Protein AF-A0A7C3L0J5-F1 (afdb_monomer)

pLDDT: mean 82.31, std 15.13, range [42.22, 93.38]

Nearest PDB structures (foldseek):
  4ba7-assembly2_B  TM=9.769E-01  e=5.661E-06  synthetic construct
  6ckp-assembly1_A  TM=8.316E-01  e=2.877E-06  Brucella melitensis
  2yn1-assembly2_B  TM=9.670E-01  e=2.191E-05  synthetic construct
  1txx-assembly1_A  TM=9.490E-01  e=2.685E-05  Escherichia coli
  4hua-assembly1_A  TM=9.559E-01  e=3.766E-05  Escherichia coli K-12

Structure (mmCIF, N/CA/C/O backbone):
data_AF-A0A7C3L0J5-F1
#
_entry.id   AF-A0A7C3L0J5-F1
#
loop_
_atom_site.group_PDB
_atom_site.id
_atom_site.type_symbol
_atom_site.label_atom_id
_atom_site.label_alt_id
_atom_site.label_comp_id
_atom_site.label_asym_id
_atom_site.label_entity_id
_atom_site.label_seq_id
_atom_site.pdbx_PDB_ins_code
_atom_site.Cartn_x
_atom_site.Cartn_y
_atom_site.Cartn_z
_atom_site.occupancy
_atom_site.B_iso_or_equiv
_atom_site.auth_seq_id
_atom_site.auth_comp_id
_atom_site.auth_asym_id
_atom_site.auth_atom_id
_atom_site.pdbx_PDB_model_num
ATOM 1 N N . MET A 1 1 ? 5.799 25.723 -22.906 1.00 46.84 1 MET A N 1
ATOM 2 C CA . MET A 1 1 ? 4.742 24.867 -22.329 1.00 46.84 1 MET A CA 1
ATOM 3 C C . MET A 1 1 ? 5.419 23.575 -21.897 1.00 46.84 1 MET A C 1
ATOM 5 O O . MET A 1 1 ? 5.426 22.617 -22.655 1.00 46.84 1 MET A O 1
ATOM 9 N N . SER A 1 2 ? 6.101 23.600 -20.754 1.00 44.03 2 SER A N 1
ATOM 10 C CA . SER A 1 2 ? 6.836 22.445 -20.226 1.00 44.03 2 SER A CA 1
ATOM 11 C C . SER A 1 2 ? 6.042 21.911 -19.046 1.00 44.03 2 SER A C 1
ATOM 13 O O . SER A 1 2 ? 5.686 22.688 -18.165 1.00 44.03 2 SER A O 1
ATOM 15 N N . GLY A 1 3 ? 5.683 20.631 -19.118 1.00 42.22 3 GLY A N 1
ATOM 16 C CA . GLY A 1 3 ? 4.824 19.960 -18.154 1.00 42.22 3 GLY A CA 1
ATOM 17 C C . GLY A 1 3 ? 5.389 20.039 -16.744 1.00 42.22 3 GLY A C 1
ATOM 18 O O . GLY A 1 3 ? 6.566 19.770 -16.518 1.00 42.22 3 GLY A O 1
ATOM 19 N N . GLU A 1 4 ? 4.523 20.418 -15.815 1.00 42.50 4 GLU A N 1
ATOM 20 C CA . GLU A 1 4 ? 4.737 20.253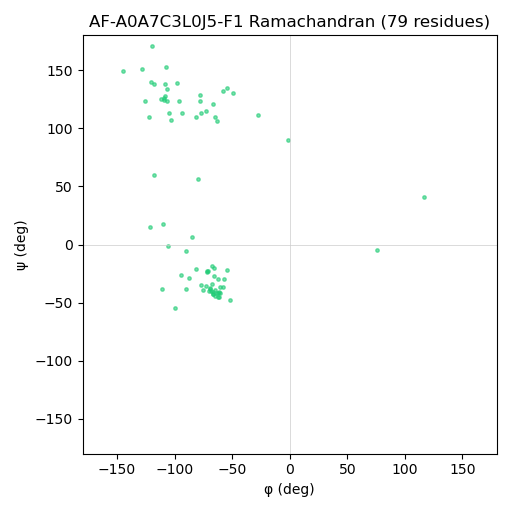 -14.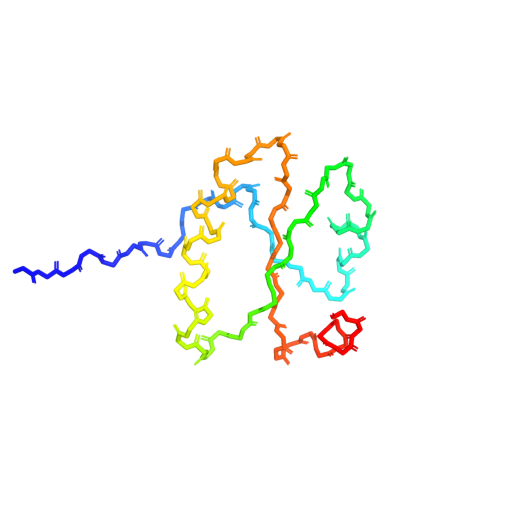387 1.00 42.50 4 GLU A CA 1
ATOM 21 C C . GLU A 1 4 ? 4.819 18.750 -14.097 1.00 42.50 4 GLU A C 1
ATOM 23 O O . GLU A 1 4 ? 3.826 18.026 -14.174 1.00 42.50 4 GLU A O 1
ATOM 28 N N . SER A 1 5 ? 6.028 18.264 -13.825 1.00 45.28 5 SER A N 1
ATOM 29 C CA . SER A 1 5 ? 6.237 16.972 -13.180 1.00 45.28 5 SER A CA 1
ATOM 30 C C . SER A 1 5 ? 5.701 17.084 -11.749 1.00 45.28 5 SER A C 1
ATOM 32 O O . SER A 1 5 ? 6.196 17.939 -11.009 1.00 45.28 5 SER A O 1
ATOM 34 N N . PRO A 1 6 ? 4.716 16.275 -11.319 1.00 51.47 6 PRO A N 1
ATOM 35 C CA . PRO A 1 6 ? 4.297 16.296 -9.935 1.00 51.47 6 PRO A CA 1
ATOM 36 C C . PRO A 1 6 ? 5.378 15.621 -9.092 1.00 51.47 6 PRO A C 1
ATOM 38 O O . PRO A 1 6 ? 5.688 14.442 -9.233 1.00 51.47 6 PRO A O 1
ATOM 41 N N . THR A 1 7 ? 5.958 16.457 -8.250 1.00 45.03 7 THR A N 1
ATOM 42 C CA . THR A 1 7 ? 6.878 16.242 -7.142 1.00 45.03 7 THR A CA 1
ATOM 43 C C . THR A 1 7 ? 6.752 14.870 -6.471 1.00 45.03 7 THR A C 1
ATOM 45 O O . THR A 1 7 ? 5.803 14.572 -5.745 1.00 45.03 7 THR A O 1
ATOM 48 N N . GLU A 1 8 ? 7.787 14.058 -6.660 1.00 53.78 8 GLU A N 1
ATOM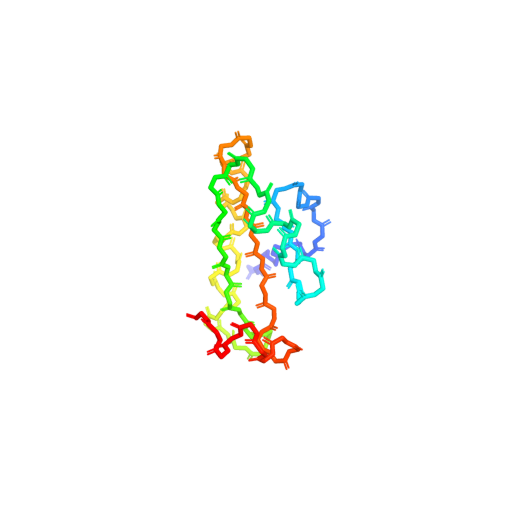 49 C CA . GLU A 1 8 ? 8.125 12.923 -5.812 1.00 53.78 8 GLU A CA 1
ATOM 50 C C . GLU A 1 8 ? 8.500 13.471 -4.418 1.00 53.78 8 GLU A C 1
ATOM 52 O O . GLU A 1 8 ? 9.506 14.160 -4.270 1.00 53.78 8 GLU A O 1
ATOM 57 N N . GLY A 1 9 ? 7.661 13.242 -3.399 1.00 53.31 9 GLY A N 1
ATOM 58 C CA . GLY A 1 9 ? 8.034 13.508 -1.999 1.00 53.31 9 GLY A CA 1
ATOM 59 C C . GLY A 1 9 ? 7.239 14.569 -1.230 1.00 53.31 9 GLY A C 1
ATOM 60 O O . GLY A 1 9 ? 7.828 15.312 -0.452 1.00 53.31 9 GLY A O 1
ATOM 61 N N . THR A 1 10 ? 5.911 14.642 -1.370 1.00 42.59 10 THR A N 1
ATOM 62 C CA . THR A 1 10 ? 5.078 15.326 -0.359 1.00 42.59 10 THR A CA 1
ATOM 63 C C . THR A 1 10 ? 4.352 14.295 0.499 1.00 42.59 10 THR A C 1
ATOM 65 O O . THR A 1 10 ? 3.538 13.526 -0.005 1.00 42.59 10 THR A O 1
ATOM 68 N N . ASP A 1 11 ? 4.743 14.274 1.773 1.00 50.28 11 ASP A N 1
ATOM 69 C CA . ASP A 1 11 ? 4.195 13.566 2.934 1.00 50.28 11 ASP A CA 1
ATOM 70 C C . ASP A 1 11 ? 2.929 12.725 2.677 1.00 50.28 11 ASP A C 1
ATOM 72 O O . ASP A 1 11 ? 1.784 13.169 2.773 1.00 50.28 11 ASP A O 1
ATOM 76 N N . LEU A 1 12 ? 3.164 11.462 2.329 1.00 58.62 12 LEU A N 1
ATOM 77 C CA . LEU A 1 12 ? 2.158 10.447 2.043 1.00 58.62 12 LEU A CA 1
ATOM 78 C C . LEU A 1 12 ? 1.582 9.859 3.341 1.00 58.62 12 LEU A C 1
ATOM 80 O O . LEU A 1 12 ? 1.623 8.649 3.553 1.00 58.62 12 LEU A O 1
ATOM 84 N N . ALA A 1 13 ? 1.032 10.697 4.221 1.00 65.81 13 ALA A N 1
ATOM 85 C CA . ALA A 1 13 ? 0.595 10.285 5.561 1.00 65.81 13 ALA A CA 1
ATOM 86 C C . ALA A 1 13 ? -0.396 9.095 5.571 1.00 65.81 13 ALA A C 1
ATOM 88 O O . ALA A 1 13 ? -0.506 8.389 6.571 1.00 65.81 13 ALA A O 1
ATOM 89 N N . ASN A 1 14 ? -1.099 8.841 4.457 1.00 84.44 14 ASN A N 1
ATOM 90 C CA . ASN A 1 14 ? -2.038 7.724 4.302 1.00 84.44 14 ASN A CA 1
ATOM 91 C C . ASN A 1 14 ? -1.703 6.758 3.146 1.00 84.44 14 ASN A C 1
ATOM 93 O O . ASN A 1 14 ? -2.559 5.972 2.742 1.00 84.44 14 ASN A O 1
ATOM 97 N N . LEU A 1 15 ? -0.483 6.805 2.598 1.00 88.88 15 LEU A N 1
ATOM 98 C CA . LEU A 1 15 ? 0.012 5.828 1.623 1.00 88.88 15 LEU A CA 1
ATOM 99 C C . LEU A 1 15 ? 1.288 5.171 2.153 1.00 88.88 15 LEU A C 1
ATOM 101 O O . LEU A 1 15 ? 2.348 5.787 2.20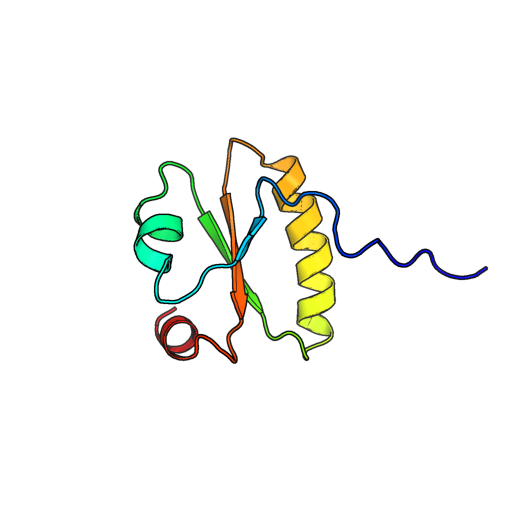8 1.00 88.88 15 LEU A O 1
ATOM 105 N N . VAL A 1 16 ? 1.182 3.895 2.513 1.00 90.31 16 VAL A N 1
ATOM 106 C CA . VAL A 1 16 ? 2.267 3.122 3.126 1.00 90.31 16 VAL A CA 1
ATOM 107 C C . VAL A 1 16 ? 2.830 2.091 2.153 1.00 90.31 16 VAL A C 1
ATOM 109 O O . VAL A 1 16 ? 2.090 1.424 1.430 1.00 90.31 16 VAL A O 1
ATOM 112 N N . THR A 1 17 ? 4.154 1.945 2.125 1.00 91.00 17 THR A N 1
ATOM 113 C CA . THR A 1 17 ? 4.788 0.821 1.428 1.00 91.00 17 THR A CA 1
ATOM 114 C C . THR A 1 17 ? 4.680 -0.427 2.296 1.00 91.00 17 THR A C 1
ATOM 116 O O . THR A 1 17 ? 5.133 -0.436 3.442 1.00 91.00 17 THR A O 1
ATOM 119 N N . VAL A 1 18 ? 4.085 -1.477 1.743 1.00 92.69 18 VAL A N 1
ATOM 120 C CA . VAL A 1 18 ? 3.905 -2.763 2.409 1.00 92.69 18 VAL A CA 1
ATOM 121 C C . VAL A 1 18 ? 4.858 -3.785 1.806 1.00 92.69 18 VAL A C 1
ATOM 123 O O . VAL A 1 18 ? 4.975 -3.898 0.585 1.00 92.69 18 VAL A O 1
ATOM 126 N N . THR A 1 19 ? 5.522 -4.521 2.685 1.00 93.38 19 THR A N 1
ATOM 127 C CA . THR A 1 19 ? 6.363 -5.674 2.374 1.00 93.38 19 THR A CA 1
ATOM 128 C C . THR A 1 19 ? 5.816 -6.906 3.079 1.00 93.38 19 THR A C 1
ATOM 130 O O . THR A 1 19 ? 4.938 -6.814 3.943 1.00 93.38 19 THR A O 1
ATOM 133 N N . SER A 1 20 ? 6.345 -8.077 2.750 1.00 90.88 20 SER A N 1
ATOM 134 C CA . SER A 1 20 ? 5.946 -9.337 3.387 1.00 90.88 20 SER A CA 1
ATOM 135 C C . SER A 1 20 ? 6.136 -9.314 4.911 1.00 90.88 20 SER A C 1
ATOM 137 O O . SER A 1 20 ? 5.356 -9.924 5.639 1.00 90.88 20 SER A O 1
ATOM 139 N N . GLU A 1 21 ? 7.112 -8.549 5.406 1.00 92.31 21 GLU A N 1
ATOM 140 C CA . GLU A 1 21 ? 7.429 -8.416 6.835 1.00 92.31 21 GLU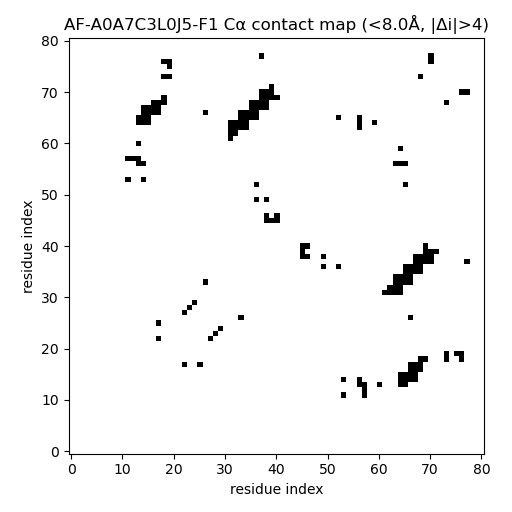 A CA 1
ATOM 141 C C . GLU A 1 21 ? 6.392 -7.596 7.611 1.00 92.31 21 GLU A C 1
ATOM 143 O O . GLU A 1 21 ? 6.093 -7.904 8.764 1.00 92.31 21 GLU A O 1
ATOM 148 N N . ASN A 1 22 ? 5.823 -6.555 6.995 1.00 92.25 22 ASN A N 1
ATOM 149 C CA . ASN A 1 22 ? 4.861 -5.666 7.651 1.00 92.25 22 ASN A CA 1
ATOM 150 C C . ASN A 1 22 ? 3.407 -5.895 7.197 1.00 92.25 22 ASN A C 1
ATOM 152 O O . ASN A 1 22 ? 2.499 -5.255 7.728 1.00 92.25 22 ASN A O 1
ATOM 156 N N . TRP A 1 23 ? 3.169 -6.829 6.268 1.00 92.12 23 TRP A N 1
ATOM 157 C CA . TRP A 1 23 ? 1.847 -7.142 5.720 1.00 92.12 23 TRP A CA 1
ATOM 158 C C . TRP A 1 23 ? 0.806 -7.413 6.803 1.00 92.12 23 TRP A C 1
ATOM 160 O O . TRP A 1 23 ? -0.296 -6.868 6.766 1.00 92.12 23 TRP A O 1
ATOM 170 N N . ASP A 1 24 ? 1.145 -8.249 7.783 1.00 92.25 24 ASP A N 1
ATOM 171 C CA . ASP A 1 24 ? 0.198 -8.624 8.832 1.00 92.25 24 ASP A CA 1
ATOM 172 C C . ASP A 1 24 ? -0.179 -7.414 9.692 1.00 92.25 24 ASP A C 1
ATOM 174 O O . ASP A 1 24 ? -1.358 -7.159 9.916 1.00 92.25 24 ASP A O 1
ATOM 178 N N . ALA A 1 25 ? 0.802 -6.596 10.074 1.00 91.44 25 ALA A N 1
ATOM 179 C CA . ALA A 1 25 ? 0.570 -5.401 10.877 1.00 91.44 25 ALA A CA 1
ATOM 180 C C . ALA A 1 25 ? -0.200 -4.308 10.114 1.00 91.44 25 ALA A C 1
ATOM 182 O O . ALA A 1 25 ? -1.061 -3.638 10.680 1.00 91.44 25 ALA A O 1
ATOM 183 N N . VAL A 1 26 ? 0.109 -4.110 8.831 1.00 89.38 26 VAL A N 1
ATOM 184 C CA . VAL A 1 26 ? -0.413 -2.982 8.048 1.00 89.38 26 VAL A CA 1
ATOM 185 C C . VAL A 1 26 ? -1.729 -3.310 7.351 1.00 89.38 26 VAL A C 1
ATOM 187 O O . VAL A 1 26 ? -2.594 -2.439 7.275 1.00 89.38 26 VAL A O 1
ATOM 190 N N . VAL A 1 27 ? -1.876 -4.533 6.834 1.00 91.56 27 VAL A N 1
ATOM 191 C CA . VAL A 1 27 ? -3.037 -4.962 6.042 1.00 91.56 27 VAL A CA 1
ATOM 192 C C . VAL A 1 27 ? -4.014 -5.761 6.895 1.00 91.56 27 VAL A C 1
ATOM 194 O O . VAL A 1 27 ? -5.183 -5.394 6.969 1.00 91.56 27 VAL A O 1
ATOM 197 N N . LYS A 1 28 ? -3.563 -6.831 7.564 1.00 90.69 28 LYS A N 1
ATOM 198 C CA . LYS A 1 28 ? -4.473 -7.704 8.331 1.00 90.69 28 LYS A CA 1
ATOM 199 C C . LYS A 1 28 ? -4.893 -7.115 9.675 1.00 90.69 28 LYS A C 1
ATOM 201 O O . LYS A 1 28 ? -6.027 -7.314 10.091 1.00 90.69 28 LYS A O 1
ATOM 206 N N . GLY A 1 29 ? -3.994 -6.392 10.336 1.00 89.12 29 GLY A N 1
ATOM 207 C CA . GLY A 1 29 ? -4.230 -5.734 11.620 1.00 89.12 29 GLY A CA 1
ATOM 208 C C . GLY A 1 29 ? -4.877 -4.354 11.507 1.00 89.12 29 GLY A C 1
ATOM 209 O O . GLY A 1 29 ? -4.967 -3.648 12.507 1.00 89.12 29 GLY A O 1
ATOM 210 N N . SER A 1 30 ? -5.289 -3.928 10.309 1.00 90.69 30 SER A N 1
ATOM 211 C CA . SER A 1 30 ? -5.874 -2.602 10.119 1.00 90.69 30 SER A CA 1
ATOM 212 C C . SER A 1 30 ? -7.325 -2.545 10.589 1.00 90.69 30 SER A C 1
ATOM 214 O O . SER A 1 30 ? -8.164 -3.324 10.147 1.00 90.69 30 SER A O 1
ATOM 216 N N . GLU A 1 31 ? -7.635 -1.554 11.425 1.00 90.38 31 GLU A N 1
ATOM 217 C CA . GLU A 1 31 ? -9.002 -1.266 11.885 1.00 90.38 31 GLU A CA 1
ATOM 218 C C . GLU A 1 31 ? -9.883 -0.649 10.786 1.00 90.38 31 GLU A C 1
ATOM 220 O O . GLU A 1 31 ? -11.109 -0.724 10.839 1.00 90.38 31 GLU A O 1
ATOM 225 N N . VAL A 1 32 ? -9.257 -0.039 9.776 1.00 90.38 32 VAL A N 1
ATOM 226 C CA . VAL A 1 32 ? -9.932 0.537 8.606 1.00 90.38 32 VAL A CA 1
ATOM 227 C C . VAL A 1 32 ? -9.682 -0.317 7.362 1.00 90.38 32 VAL A C 1
ATOM 229 O O . VAL A 1 32 ? -8.619 -0.941 7.267 1.00 90.38 32 VAL A O 1
ATOM 232 N N . PRO A 1 33 ? -10.595 -0.316 6.371 1.00 92.94 33 PRO A N 1
ATOM 233 C CA . PRO A 1 33 ? -10.364 -1.007 5.109 1.00 92.94 33 PRO A CA 1
ATOM 234 C C . PRO A 1 33 ? -9.058 -0.553 4.454 1.00 92.94 33 PRO A C 1
ATOM 236 O O . PRO A 1 33 ? -8.768 0.647 4.385 1.00 92.94 33 PRO A O 1
ATOM 239 N N . VAL A 1 34 ? -8.282 -1.521 3.969 1.00 93.31 34 VAL A N 1
ATOM 240 C CA . VAL A 1 34 ? -6.997 -1.278 3.310 1.00 93.31 34 VAL A CA 1
ATOM 241 C C . VAL A 1 34 ? -7.136 -1.563 1.827 1.00 93.31 34 VAL A C 1
ATOM 243 O O . VAL A 1 34 ? -7.518 -2.662 1.431 1.00 93.31 34 VAL A O 1
ATOM 246 N 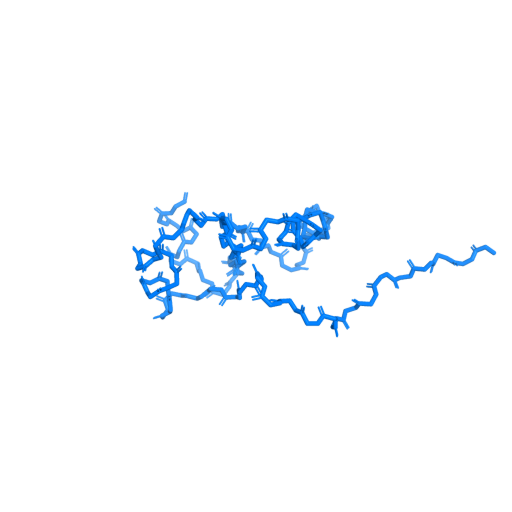N . VAL A 1 35 ? -6.807 -0.575 1.005 1.00 92.81 35 VAL A N 1
ATOM 247 C CA . VAL A 1 35 ? -6.690 -0.750 -0.440 1.00 92.81 35 VAL A CA 1
ATOM 248 C C . VAL A 1 35 ? -5.224 -0.997 -0.752 1.00 92.81 35 VAL A C 1
ATOM 250 O O . VAL A 1 35 ? -4.378 -0.184 -0.387 1.00 92.81 35 VAL A O 1
ATOM 253 N N . VAL A 1 36 ? -4.921 -2.112 -1.414 1.00 92.62 36 VAL A N 1
ATOM 254 C CA . VAL A 1 36 ? -3.551 -2.497 -1.767 1.00 92.62 36 VAL A CA 1
ATOM 255 C C . VAL A 1 36 ? -3.357 -2.353 -3.273 1.00 92.62 36 VAL A C 1
ATOM 257 O O . VAL A 1 36 ? -4.116 -2.917 -4.057 1.00 92.62 36 VAL A O 1
ATOM 260 N N . ASN A 1 37 ? -2.336 -1.601 -3.677 1.00 90.75 37 ASN A N 1
ATOM 261 C CA . ASN A 1 37 ? -1.894 -1.481 -5.059 1.00 90.75 37 ASN A CA 1
ATOM 262 C C . ASN A 1 37 ? -0.632 -2.323 -5.271 1.00 90.75 37 ASN A C 1
ATOM 264 O O . ASN A 1 37 ? 0.449 -1.958 -4.801 1.00 90.75 37 ASN A O 1
ATOM 268 N N . PHE A 1 38 ? -0.783 -3.437 -5.981 1.00 91.06 38 PHE A N 1
ATOM 269 C CA . PHE A 1 38 ? 0.327 -4.257 -6.452 1.00 91.06 38 PHE A CA 1
ATOM 270 C C . PHE A 1 38 ? 0.889 -3.626 -7.721 1.00 91.06 38 PHE A C 1
ATOM 272 O O . PHE A 1 38 ? 0.230 -3.595 -8.761 1.00 91.06 38 PHE A O 1
ATOM 279 N N . LEU A 1 39 ? 2.089 -3.067 -7.615 1.00 89.31 39 LEU A N 1
ATOM 280 C CA . LEU A 1 39 ? 2.704 -2.291 -8.679 1.00 89.31 39 LEU A CA 1
ATOM 281 C C . LEU A 1 39 ? 4.111 -2.788 -8.984 1.00 89.31 39 LEU A C 1
ATOM 283 O O . LEU A 1 39 ? 4.823 -3.266 -8.103 1.00 89.31 39 LEU A O 1
ATOM 287 N N . ALA A 1 40 ? 4.511 -2.601 -10.236 1.00 87.62 40 ALA A N 1
ATOM 288 C CA . ALA A 1 40 ? 5.882 -2.769 -10.683 1.00 87.62 40 ALA A CA 1
ATOM 289 C C . ALA A 1 40 ? 6.438 -1.388 -11.072 1.00 87.62 40 ALA A C 1
ATOM 291 O O . ALA A 1 40 ? 5.822 -0.708 -11.900 1.00 87.62 40 ALA A O 1
ATOM 292 N N . PRO A 1 41 ? 7.575 -0.945 -10.505 1.00 78.44 41 PRO A N 1
ATOM 293 C CA . PRO A 1 41 ? 8.094 0.412 -10.708 1.00 78.44 41 PRO A CA 1
ATOM 294 C C . PRO A 1 41 ? 8.563 0.678 -12.145 1.00 78.44 41 PRO A C 1
ATOM 296 O O . PRO A 1 41 ? 8.663 1.824 -12.560 1.00 78.44 41 PRO A O 1
ATOM 299 N N . TRP A 1 42 ? 8.822 -0.372 -12.923 1.00 82.75 42 TRP A N 1
ATOM 300 C CA . TRP A 1 42 ? 9.225 -0.280 -14.327 1.00 82.75 42 TRP A CA 1
ATOM 301 C C . TRP A 1 42 ? 8.040 -0.285 -15.306 1.00 82.75 42 TRP A C 1
ATOM 303 O O . TRP A 1 42 ? 8.241 -0.133 -16.511 1.00 82.75 42 TRP A O 1
ATOM 313 N N . CYS A 1 43 ? 6.806 -0.487 -14.827 1.00 82.88 43 CYS A N 1
ATOM 314 C CA . CYS A 1 43 ? 5.630 -0.581 -15.686 1.00 82.88 43 CYS A CA 1
ATOM 315 C C . CYS A 1 43 ? 4.940 0.792 -15.834 1.00 82.88 43 CYS A C 1
ATOM 317 O O . CYS A 1 43 ? 4.313 1.272 -14.884 1.00 82.88 43 CYS A O 1
ATOM 319 N N . PRO A 1 44 ? 4.940 1.405 -17.033 1.00 76.06 44 PRO A N 1
ATOM 320 C CA . PRO A 1 44 ? 4.386 2.749 -17.237 1.00 76.06 44 PRO A CA 1
ATOM 321 C C . PRO A 1 44 ? 2.863 2.831 -17.031 1.00 76.06 44 PRO A C 1
ATOM 323 O O . PRO A 1 44 ? 2.313 3.909 -16.805 1.00 76.06 44 PRO A O 1
ATOM 326 N N . HIS A 1 45 ? 2.148 1.704 -17.098 1.00 78.50 45 HIS A N 1
ATOM 327 C CA . HIS A 1 45 ? 0.720 1.662 -16.771 1.00 78.50 45 HIS A CA 1
ATOM 328 C C . HIS A 1 45 ? 0.488 1.734 -15.253 1.00 78.50 45 HIS A C 1
ATOM 330 O O . HIS A 1 45 ? -0.421 2.431 -14.796 1.00 78.50 45 HIS A O 1
ATOM 336 N N . SER A 1 46 ? 1.337 1.062 -14.469 1.00 80.38 46 SER A N 1
ATOM 337 C CA . SER A 1 46 ? 1.290 1.098 -13.004 1.00 80.38 46 SER A CA 1
ATOM 338 C C . SER A 1 46 ? 1.659 2.470 -12.450 1.00 80.38 46 SER A C 1
ATOM 340 O O . SER A 1 46 ? 1.067 2.895 -11.462 1.00 80.38 46 SER A O 1
ATOM 342 N N . GLU A 1 47 ? 2.572 3.195 -13.098 1.00 78.69 47 GLU A N 1
ATOM 343 C CA . GLU A 1 47 ? 2.965 4.549 -12.687 1.00 78.69 47 GLU A CA 1
ATOM 344 C C . GLU A 1 47 ? 1.786 5.538 -12.751 1.00 78.69 47 GLU A C 1
ATOM 346 O O . GLU A 1 47 ? 1.503 6.256 -11.790 1.00 78.69 47 GLU A O 1
ATOM 351 N N . LYS A 1 48 ? 1.003 5.503 -13.839 1.00 82.44 48 LYS A N 1
ATOM 352 C CA . LYS A 1 48 ? -0.218 6.323 -13.970 1.00 82.44 48 LYS A CA 1
ATOM 353 C C . LYS A 1 48 ? -1.253 5.993 -12.896 1.00 82.44 48 LYS A C 1
ATOM 355 O O . LYS A 1 48 ? -1.896 6.890 -12.341 1.00 82.44 48 LYS A O 1
ATOM 360 N N . LEU A 1 49 ? -1.412 4.703 -12.593 1.00 84.50 49 LEU A N 1
ATOM 361 C CA . LEU A 1 49 ? -2.292 4.261 -11.519 1.00 84.50 49 LEU A CA 1
ATOM 362 C C . LEU A 1 49 ? -1.778 4.742 -10.159 1.00 84.50 49 LEU A C 1
ATOM 364 O O . LEU A 1 49 ? -2.583 5.190 -9.351 1.00 84.50 49 LEU A O 1
ATOM 368 N N . ALA A 1 50 ? -0.465 4.723 -9.920 1.00 84.31 50 ALA A N 1
ATOM 369 C CA . ALA A 1 50 ? 0.140 5.168 -8.668 1.00 84.31 50 ALA A CA 1
ATOM 370 C C . ALA A 1 50 ? -0.154 6.648 -8.367 1.00 84.31 50 ALA A C 1
ATOM 372 O O . ALA A 1 50 ? -0.529 6.964 -7.239 1.00 84.31 50 ALA A O 1
ATOM 373 N N . ALA A 1 51 ? -0.094 7.535 -9.367 1.00 83.75 51 ALA A N 1
ATOM 374 C CA . ALA A 1 51 ? -0.451 8.950 -9.200 1.00 83.75 51 ALA A CA 1
ATOM 375 C C . ALA A 1 51 ? -1.935 9.143 -8.818 1.00 83.75 51 ALA A C 1
ATOM 377 O O . ALA A 1 51 ? -2.286 9.921 -7.924 1.00 83.75 51 ALA A O 1
ATOM 378 N N . THR A 1 52 ? -2.825 8.377 -9.457 1.00 87.56 52 THR A N 1
ATOM 379 C CA . THR A 1 52 ? -4.256 8.380 -9.113 1.00 87.56 52 THR A CA 1
ATOM 380 C C . THR A 1 52 ? -4.480 7.811 -7.711 1.00 87.56 52 THR A C 1
ATOM 382 O O . THR A 1 52 ? -5.228 8.376 -6.916 1.00 87.56 52 THR A O 1
ATOM 385 N N . PHE A 1 53 ? -3.790 6.724 -7.376 1.00 88.62 53 PHE A N 1
ATOM 386 C CA . PHE A 1 53 ? -3.869 6.046 -6.087 1.00 88.62 53 PHE A CA 1
ATOM 387 C C . PHE A 1 53 ? -3.423 6.948 -4.933 1.00 88.62 53 PHE A C 1
ATOM 389 O O . PHE A 1 53 ? -4.087 7.008 -3.901 1.00 88.62 53 PHE A O 1
ATOM 396 N N . GLN A 1 54 ? -2.352 7.714 -5.135 1.00 86.50 54 GLN A N 1
ATOM 397 C CA . GLN A 1 54 ? -1.896 8.752 -4.213 1.00 86.50 54 GLN A CA 1
ATOM 398 C C . GLN A 1 54 ? -2.944 9.856 -4.032 1.00 86.50 54 GLN A C 1
ATOM 400 O O . GLN A 1 54 ? -3.254 10.246 -2.911 1.00 86.50 54 GLN A O 1
ATOM 405 N N . SER A 1 55 ? -3.549 10.336 -5.118 1.00 87.62 55 SER A N 1
ATOM 406 C CA . SER A 1 55 ? -4.604 11.354 -5.022 1.00 87.62 55 SER A CA 1
ATOM 407 C C . SER A 1 55 ? -5.810 10.855 -4.212 1.00 87.62 55 SER A C 1
ATOM 409 O O . SER A 1 55 ? -6.414 11.601 -3.439 1.00 87.62 55 SER A O 1
ATOM 411 N N . LEU A 1 56 ? -6.150 9.571 -4.353 1.00 89.00 56 LEU A N 1
ATOM 412 C CA . LEU A 1 56 ? -7.207 8.932 -3.573 1.00 89.00 56 LEU A CA 1
ATOM 413 C C . LEU A 1 56 ? -6.808 8.760 -2.103 1.00 89.00 56 LEU A C 1
ATOM 415 O O . LEU A 1 56 ? -7.638 9.028 -1.233 1.00 89.00 56 LEU A O 1
ATOM 419 N N . SER A 1 57 ? -5.559 8.394 -1.801 1.00 90.38 57 SER A N 1
ATOM 420 C CA . SER A 1 57 ? -5.117 8.202 -0.414 1.00 90.38 57 SER A CA 1
ATOM 421 C C . SER A 1 57 ? -5.303 9.460 0.433 1.00 90.38 57 SER A C 1
ATOM 423 O O . SER A 1 57 ? -5.743 9.363 1.580 1.00 90.38 57 SER A O 1
ATOM 425 N N . HIS A 1 58 ? -5.085 10.639 -0.153 1.00 87.19 58 HIS A N 1
ATOM 426 C CA . HIS A 1 58 ? -5.316 11.927 0.503 1.00 87.19 58 HIS A CA 1
ATOM 427 C C . HIS A 1 58 ? -6.802 12.215 0.737 1.00 87.19 58 HIS A C 1
ATOM 429 O O . HIS A 1 58 ? -7.189 12.750 1.774 1.00 87.19 58 HIS A O 1
ATOM 435 N N . ARG A 1 59 ? -7.668 11.831 -0.203 1.00 87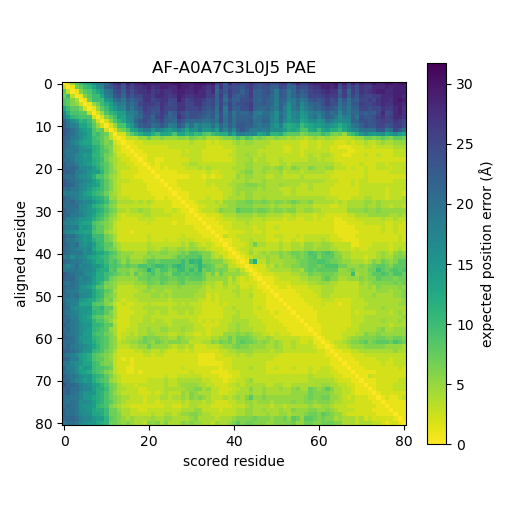.56 59 ARG A N 1
ATOM 436 C CA . ARG A 1 59 ? -9.114 12.064 -0.091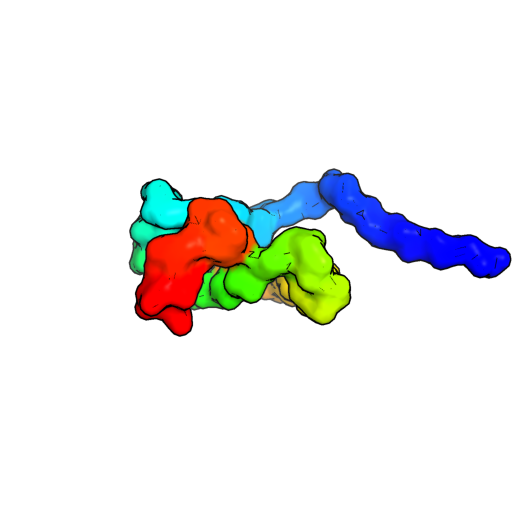 1.00 87.56 59 ARG A CA 1
ATOM 437 C C . ARG A 1 59 ? -9.788 11.171 0.954 1.00 87.56 59 ARG A C 1
ATOM 439 O O . ARG A 1 59 ? -10.855 11.516 1.457 1.00 87.56 59 ARG A O 1
ATOM 446 N N . PHE A 1 60 ? -9.184 10.028 1.264 1.00 88.75 60 PHE A N 1
ATOM 447 C CA . PHE A 1 60 ? -9.739 9.012 2.159 1.00 88.75 60 PHE A CA 1
ATOM 448 C C . PHE A 1 60 ? -9.002 8.889 3.501 1.00 88.75 60 PHE A C 1
ATOM 450 O O . PHE A 1 60 ? -9.200 7.899 4.210 1.00 88.75 60 PHE A O 1
ATOM 457 N N . ILE A 1 61 ? -8.203 9.895 3.879 1.00 84.94 61 ILE A N 1
ATOM 458 C CA . ILE A 1 61 ? -7.546 9.966 5.193 1.00 84.94 61 ILE A CA 1
ATOM 459 C C . ILE A 1 61 ? -8.571 9.717 6.310 1.00 84.94 61 ILE A C 1
ATOM 461 O O . ILE A 1 61 ? -9.658 10.296 6.322 1.00 84.94 61 ILE A O 1
ATOM 465 N N . GLY A 1 62 ? -8.233 8.809 7.229 1.00 82.94 62 GLY A N 1
ATOM 466 C CA . GLY A 1 62 ? -9.077 8.439 8.371 1.00 82.94 62 GLY A CA 1
ATOM 467 C C . GLY A 1 62 ? -10.267 7.528 8.044 1.00 82.94 62 GLY A C 1
ATOM 468 O O . GLY A 1 62 ? -10.956 7.094 8.961 1.00 82.94 62 GLY A O 1
ATOM 469 N N . ARG A 1 63 ? -10.517 7.208 6.766 1.00 87.25 63 ARG A N 1
ATOM 470 C CA . ARG A 1 63 ? -11.598 6.297 6.343 1.00 87.25 63 ARG A CA 1
ATOM 471 C C . ARG A 1 63 ? -11.082 4.982 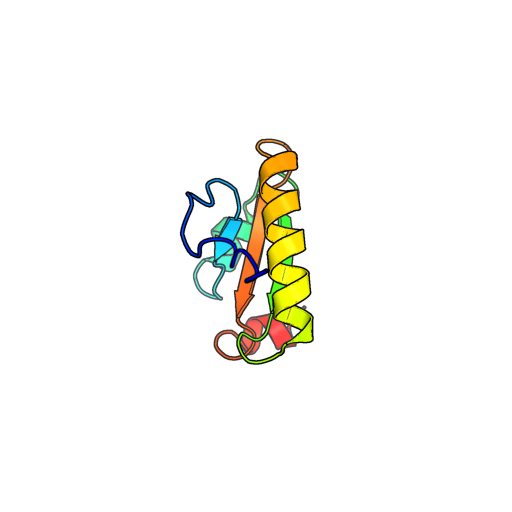5.781 1.00 87.25 63 ARG A C 1
ATOM 473 O O . ARG A 1 63 ? -11.701 3.948 6.000 1.00 87.25 63 ARG A O 1
ATOM 480 N N . MET A 1 64 ? -9.991 5.035 5.024 1.00 90.25 64 MET A N 1
ATOM 481 C CA . MET A 1 64 ? -9.333 3.872 4.433 1.00 90.25 64 MET A CA 1
ATOM 482 C C . MET A 1 64 ? -7.831 4.100 4.411 1.00 90.25 64 MET A C 1
ATOM 484 O O . MET A 1 64 ? -7.379 5.236 4.253 1.00 90.25 64 MET A O 1
ATOM 488 N N . LYS A 1 65 ? -7.069 3.017 4.522 1.00 90.81 65 LYS A N 1
ATOM 489 C CA . LYS A 1 65 ? -5.613 3.035 4.401 1.00 90.81 65 LYS A CA 1
ATOM 490 C C . LYS A 1 65 ? -5.216 2.615 2.992 1.00 90.81 65 LYS A C 1
ATOM 492 O O . LYS A 1 65 ? -5.801 1.689 2.435 1.00 90.81 65 LYS A O 1
ATOM 497 N N . PHE A 1 66 ? -4.228 3.287 2.416 1.00 92.81 66 PHE A N 1
ATOM 498 C CA . PHE A 1 66 ? -3.716 2.942 1.095 1.00 92.81 66 PHE A CA 1
ATOM 499 C C . PHE A 1 66 ? -2.337 2.319 1.254 1.00 92.81 66 PHE A C 1
ATOM 501 O O . PHE A 1 66 ? -1.461 2.872 1.912 1.00 92.81 66 PHE A O 1
ATOM 508 N N . ALA A 1 67 ? -2.153 1.153 0.656 1.00 93.06 67 ALA A N 1
ATOM 509 C CA . ALA A 1 67 ? -0.926 0.385 0.697 1.00 93.06 67 ALA A CA 1
ATOM 510 C C . ALA A 1 67 ? -0.406 0.180 -0.724 1.00 93.06 67 ALA A C 1
ATOM 512 O O . ALA A 1 67 ? -1.181 -0.082 -1.642 1.00 93.06 67 ALA A O 1
ATOM 513 N N . ARG A 1 68 ? 0.907 0.273 -0.910 1.00 91.56 68 ARG A N 1
ATOM 514 C CA . ARG A 1 68 ? 1.573 -0.094 -2.163 1.00 91.56 68 ARG A CA 1
ATOM 515 C C . ARG A 1 68 ? 2.537 -1.244 -1.931 1.00 91.56 68 ARG A C 1
ATOM 517 O O . ARG A 1 68 ? 3.266 -1.229 -0.943 1.00 91.56 68 ARG A O 1
ATOM 524 N N . VAL A 1 69 ? 2.558 -2.199 -2.849 1.00 92.56 69 VAL A N 1
ATOM 525 C CA . VAL A 1 69 ? 3.440 -3.367 -2.803 1.00 92.56 69 VAL A CA 1
ATOM 526 C C . VAL A 1 69 ? 4.206 -3.431 -4.106 1.00 92.56 69 VAL A C 1
ATOM 528 O O . VAL A 1 69 ? 3.597 -3.486 -5.174 1.00 92.56 69 VAL A O 1
ATOM 531 N N . ASN A 1 70 ? 5.534 -3.441 -4.013 1.00 91.81 70 ASN A N 1
ATOM 532 C CA . ASN A 1 70 ? 6.375 -3.731 -5.164 1.00 91.81 70 ASN A CA 1
ATOM 533 C C . ASN A 1 70 ? 6.374 -5.243 -5.412 1.00 91.81 70 ASN A C 1
ATOM 535 O O . ASN A 1 70 ? 6.900 -6.003 -4.595 1.00 91.81 70 ASN A O 1
ATOM 539 N N . THR A 1 71 ? 5.791 -5.677 -6.526 1.00 90.75 71 THR A N 1
ATOM 540 C CA . THR A 1 71 ? 5.675 -7.101 -6.868 1.00 90.75 71 THR A CA 1
ATOM 541 C C . THR A 1 71 ? 7.003 -7.741 -7.263 1.00 90.75 71 THR A C 1
ATOM 543 O O . THR A 1 71 ? 7.144 -8.954 -7.129 1.00 90.75 71 THR A O 1
ATOM 546 N N . ASP A 1 72 ? 7.989 -6.961 -7.718 1.00 89.06 72 ASP A N 1
ATOM 547 C CA . ASP A 1 72 ? 9.328 -7.484 -8.020 1.00 89.06 72 ASP A CA 1
ATOM 548 C C . ASP A 1 72 ? 10.074 -7.906 -6.755 1.00 89.06 72 ASP A C 1
ATOM 550 O O . ASP A 1 72 ? 10.761 -8.930 -6.751 1.00 89.06 72 ASP A O 1
ATOM 554 N N . GLU A 1 73 ? 9.907 -7.134 -5.681 1.00 89.50 73 GLU A N 1
ATOM 555 C CA . GLU A 1 73 ? 10.562 -7.367 -4.391 1.00 89.50 73 GLU A CA 1
ATOM 556 C C . GLU A 1 73 ? 9.752 -8.308 -3.489 1.00 89.50 73 GLU A C 1
ATOM 558 O O . GLU A 1 73 ? 10.331 -9.055 -2.709 1.00 89.50 73 GLU A O 1
ATOM 563 N N . ASN A 1 74 ? 8.423 -8.326 -3.627 1.00 91.50 74 ASN A N 1
ATOM 564 C CA . ASN A 1 74 ? 7.512 -9.099 -2.777 1.00 91.50 74 ASN A CA 1
ATOM 565 C C . ASN A 1 74 ? 6.739 -10.137 -3.602 1.00 91.50 74 ASN A C 1
ATOM 567 O O . ASN A 1 74 ? 5.506 -10.118 -3.689 1.00 91.50 74 ASN A O 1
ATOM 571 N N . LYS A 1 75 ? 7.481 -11.041 -4.251 1.00 89.75 75 LYS A N 1
ATOM 572 C CA . LYS A 1 75 ? 6.914 -12.074 -5.136 1.00 89.75 75 LYS A CA 1
ATOM 573 C C . LYS A 1 75 ? 5.992 -13.046 -4.404 1.00 89.75 75 LYS A C 1
ATOM 575 O O . LYS A 1 75 ? 5.060 -13.566 -5.005 1.00 89.75 75 LYS A O 1
ATOM 580 N N . ASP A 1 76 ? 6.237 -13.289 -3.120 1.00 92.56 76 ASP A N 1
ATOM 581 C CA . ASP A 1 76 ? 5.390 -14.135 -2.280 1.00 92.56 76 ASP A CA 1
ATOM 582 C C . ASP A 1 76 ? 4.006 -13.510 -2.056 1.00 92.56 76 ASP A C 1
ATOM 584 O O . ASP A 1 76 ? 2.999 -14.211 -2.155 1.00 92.56 76 ASP A O 1
ATOM 588 N N . LEU A 1 77 ? 3.940 -12.193 -1.833 1.00 90.69 77 LEU A N 1
ATOM 589 C CA . LEU A 1 77 ? 2.674 -11.471 -1.715 1.00 90.69 77 LEU A CA 1
ATOM 590 C C . LEU A 1 77 ? 1.923 -11.460 -3.046 1.00 90.69 77 LEU A C 1
ATOM 592 O O . LEU A 1 77 ? 0.723 -11.717 -3.054 1.00 90.69 77 LEU A O 1
ATOM 596 N N . ALA A 1 78 ? 2.634 -11.231 -4.153 1.00 87.62 78 ALA A N 1
ATOM 597 C CA . ALA A 1 78 ? 2.064 -11.243 -5.501 1.00 87.62 78 ALA A CA 1
ATOM 598 C C . ALA A 1 78 ? 1.568 -12.632 -5.946 1.00 87.62 78 ALA A C 1
ATOM 600 O O . ALA A 1 78 ? 0.688 -12.735 -6.789 1.00 87.62 78 ALA A O 1
ATOM 601 N N . ALA A 1 79 ? 2.145 -13.713 -5.414 1.00 90.06 79 ALA A N 1
ATOM 602 C CA . ALA A 1 79 ? 1.680 -15.073 -5.685 1.00 90.06 79 ALA A CA 1
ATOM 603 C C . ALA A 1 79 ? 0.473 -15.473 -4.820 1.00 90.06 79 ALA A C 1
ATOM 605 O O . ALA A 1 79 ? -0.232 -16.429 -5.141 1.00 90.06 79 ALA A O 1
ATOM 606 N N . ARG A 1 80 ? 0.271 -14.788 -3.690 1.00 89.88 80 ARG A N 1
ATOM 607 C CA . ARG A 1 80 ? -0.726 -15.140 -2.676 1.00 89.88 80 ARG A CA 1
ATOM 608 C C . ARG A 1 80 ? -2.062 -14.412 -2.849 1.00 89.88 80 ARG A C 1
ATOM 610 O O . ARG A 1 80 ? -3.070 -14.936 -2.375 1.00 89.88 80 ARG A O 1
ATOM 617 N N . TYR A 1 81 ? -2.061 -13.238 -3.472 1.00 85.31 81 TYR A N 1
ATOM 618 C CA . TYR A 1 81 ? -3.224 -12.372 -3.691 1.00 85.31 81 TYR A CA 1
ATOM 619 C C . TYR A 1 81 ? -3.285 -11.931 -5.149 1.00 85.31 81 TYR A C 1
ATOM 621 O O . TYR A 1 81 ? -4.421 -11.805 -5.656 1.00 85.31 81 TYR A O 1
#

Sequence (81 aa):
MSGESPTEGTDLANLVTVTSENWDAVVKGSEVPVVVNFLAPWCPHSEKLAATFQSLSHRFIGRMKFARVNTDENKDLAARY

Solvent-accessible surface area (backbone atoms only — not comparable to full-atom values): 4974 Å² total; per-residue (Å²): 141,77,81,83,75,84,72,90,84,71,85,54,88,35,54,42,84,44,46,80,89,46,35,56,66,62,55,72,62,40,95,46,59,62,49,75,45,80,32,45,98,87,38,74,70,43,51,60,48,48,58,53,49,53,60,47,21,67,76,30,58,97,62,38,41,30,32,38,29,52,38,85,84,29,49,69,57,61,74,73,109

Mean predicted aligned error: 7.38 Å

Foldseek 3Di:
DDDDDPDDDDDLVQEEEDAPVCCCVQQVVDPAHEDEQADAPPDPVSVVVVVVLSVVSVVCVPHYGYYYYHCVRHVVVVVVD

Radius of gyration: 13.44 Å; Cα contacts (8 Å, |Δi|>4): 90; chains: 1; bounding box: 22×40×34 Å

Secondary structure (DSSP, 8-state):
-------S-S--TTEEE--TTTHIIIIIT-SS-EEEEEE-TT-HHHHHHHHHHHHHHHHTTTT-EEEEEETTT-HHHHHH-